Protein AF-A0A0A8Z9H0-F1 (afdb_monomer)

Sequence (59 aa):
MPHLGYLRCIVSETFRLCPVAPLLLPHESSADCKVGGYHVPRGTTLLVNVYAIHRDPAV

Structure (mmCIF, N/CA/C/O backbone):
data_AF-A0A0A8Z9H0-F1
#
_entry.id   AF-A0A0A8Z9H0-F1
#
loop_
_atom_site.group_PDB
_atom_site.id
_atom_site.type_symbol
_atom_site.label_atom_id
_atom_site.label_alt_id
_atom_site.label_comp_id
_atom_site.label_asym_id
_atom_site.label_entity_id
_atom_site.label_seq_id
_atom_site.pdbx_PDB_ins_code
_atom_site.Cartn_x
_atom_site.Cartn_y
_atom_site.Cartn_z
_atom_site.occupancy
_atom_site.B_iso_or_equiv
_atom_site.auth_seq_id
_atom_site.auth_comp_id
_atom_site.auth_asym_id
_atom_site.auth_atom_id
_atom_site.pdbx_PDB_model_num
ATOM 1 N N . MET A 1 1 ? 8.458 15.775 -15.751 1.00 61.06 1 MET A N 1
ATOM 2 C CA . MET A 1 1 ? 9.495 15.164 -16.619 1.00 61.06 1 MET A CA 1
ATOM 3 C C . MET A 1 1 ? 8.864 14.667 -17.923 1.00 61.06 1 MET A C 1
ATOM 5 O O . MET A 1 1 ? 8.737 13.463 -18.111 1.00 61.06 1 MET A O 1
ATOM 9 N N . PRO A 1 2 ? 8.419 15.570 -18.813 1.00 74.31 2 PRO A N 1
ATOM 10 C CA . PRO A 1 2 ? 7.679 15.171 -20.014 1.00 74.31 2 PRO A CA 1
ATOM 11 C C . PRO A 1 2 ? 8.529 14.399 -21.041 1.00 74.31 2 PRO A C 1
ATOM 13 O O . PRO A 1 2 ? 7.978 13.618 -21.804 1.00 74.31 2 PRO A O 1
ATOM 16 N N . HIS A 1 3 ? 9.861 14.542 -21.016 1.00 87.19 3 HIS A N 1
ATOM 17 C CA . HIS A 1 3 ? 10.767 13.921 -21.998 1.00 87.19 3 HIS A CA 1
ATOM 18 C C . HIS A 1 3 ? 11.570 12.714 -21.474 1.00 87.19 3 HIS A C 1
ATOM 20 O O . HIS A 1 3 ? 12.386 12.166 -22.204 1.00 87.19 3 HIS A O 1
ATOM 26 N N . LEU A 1 4 ? 11.356 12.276 -20.225 1.00 95.50 4 LEU A N 1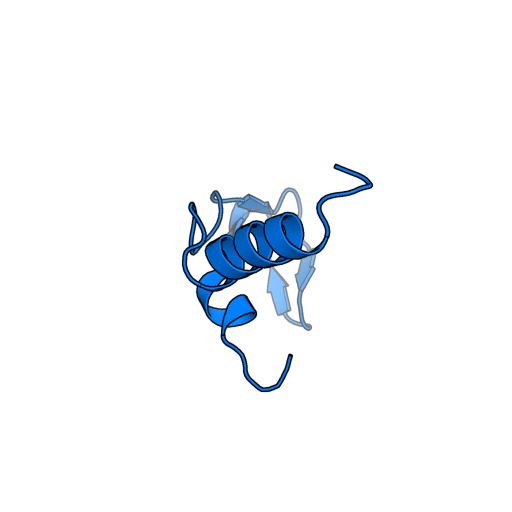
ATOM 27 C CA . LEU A 1 4 ? 12.118 11.181 -19.597 1.00 95.50 4 LEU A CA 1
ATOM 28 C C . LEU A 1 4 ? 11.192 10.039 -19.157 1.00 95.50 4 LEU A C 1
ATOM 30 O O . LEU A 1 4 ? 11.128 9.684 -17.980 1.00 95.50 4 LEU A O 1
ATOM 34 N N . GLY A 1 5 ? 10.449 9.475 -20.114 1.00 95.75 5 GLY A N 1
ATOM 35 C CA . GLY A 1 5 ? 9.470 8.414 -19.853 1.00 95.75 5 GLY A CA 1
ATOM 36 C C . GLY A 1 5 ? 10.081 7.183 -19.177 1.00 95.75 5 GLY A C 1
ATOM 37 O O . GLY A 1 5 ? 9.553 6.711 -18.176 1.00 95.75 5 GLY A O 1
ATOM 38 N N . TYR A 1 6 ? 11.241 6.725 -19.654 1.00 96.31 6 TYR A N 1
ATOM 39 C CA . TYR A 1 6 ? 11.901 5.541 -19.096 1.00 96.31 6 TYR A CA 1
ATOM 40 C C . TYR A 1 6 ? 12.382 5.751 -17.656 1.00 96.31 6 TYR A C 1
ATOM 42 O O . TYR A 1 6 ? 12.176 4.900 -16.795 1.00 96.31 6 TYR A O 1
ATOM 50 N N . LEU A 1 7 ? 12.951 6.923 -17.359 1.00 97.00 7 LEU A N 1
ATOM 51 C CA . LEU A 1 7 ? 13.362 7.259 -15.996 1.00 97.00 7 LEU A CA 1
ATOM 52 C C . LEU A 1 7 ? 12.162 7.293 -15.044 1.00 97.00 7 LEU A C 1
ATOM 54 O O . LEU A 1 7 ? 12.253 6.803 -13.923 1.00 97.00 7 LEU A O 1
ATOM 58 N N . ARG A 1 8 ? 11.012 7.803 -15.500 1.00 96.56 8 ARG A N 1
ATOM 59 C CA . ARG A 1 8 ? 9.769 7.739 -14.725 1.00 96.56 8 ARG A CA 1
ATOM 60 C C . ARG A 1 8 ? 9.359 6.289 -14.436 1.00 96.56 8 ARG A C 1
ATOM 62 O O . ARG A 1 8 ? 8.997 6.007 -13.299 1.00 96.56 8 ARG A O 1
ATOM 69 N N . CYS A 1 9 ? 9.456 5.381 -15.409 1.00 97.00 9 CYS A N 1
ATOM 70 C CA . CYS A 1 9 ? 9.188 3.954 -15.192 1.00 97.00 9 CYS A CA 1
ATOM 71 C C . CYS A 1 9 ? 10.132 3.346 -14.146 1.00 97.00 9 CYS A C 1
ATOM 73 O O . CYS A 1 9 ? 9.660 2.651 -13.252 1.00 97.00 9 CYS A O 1
ATOM 75 N N . ILE A 1 10 ? 11.433 3.659 -14.200 1.00 97.62 10 ILE A N 1
ATOM 76 C CA . ILE A 1 10 ? 12.415 3.191 -13.206 1.00 97.62 10 ILE A CA 1
ATOM 77 C C . ILE A 1 10 ? 12.034 3.657 -11.797 1.00 97.62 10 ILE A C 1
ATOM 79 O O . ILE A 1 10 ? 12.049 2.863 -10.858 1.00 97.62 10 ILE A O 1
ATOM 83 N N . VAL A 1 11 ? 11.673 4.934 -11.642 1.00 97.00 11 VAL A N 1
ATOM 84 C CA . VAL A 1 11 ? 11.260 5.489 -10.344 1.00 97.00 11 VAL A CA 1
ATOM 85 C C . VAL A 1 11 ? 10.005 4.780 -9.833 1.00 97.00 11 VAL A C 1
ATOM 87 O O . VAL A 1 11 ? 9.969 4.352 -8.681 1.00 97.00 11 VAL A O 1
ATOM 90 N N . SER A 1 12 ? 8.994 4.601 -10.686 1.00 97.06 12 SER A N 1
ATOM 91 C CA . SER A 1 12 ? 7.766 3.887 -10.322 1.00 97.06 12 SER A CA 1
ATOM 92 C C . SER A 1 12 ? 8.032 2.436 -9.914 1.00 97.06 12 SER A C 1
ATOM 94 O O . SER A 1 12 ? 7.536 2.000 -8.878 1.00 97.06 12 SER A O 1
ATOM 96 N N . GLU A 1 13 ? 8.853 1.707 -10.670 1.00 97.94 13 GLU A N 1
ATOM 97 C CA . GLU A 1 13 ? 9.162 0.303 -10.378 1.00 97.94 13 GLU A CA 1
ATOM 98 C C . GLU A 1 13 ? 10.007 0.146 -9.110 1.00 97.94 13 GLU A C 1
ATOM 100 O O . GLU A 1 13 ? 9.794 -0.775 -8.321 1.00 97.94 13 GLU A O 1
ATOM 105 N N . THR A 1 14 ? 10.896 1.108 -8.846 1.00 98.12 14 THR A N 1
ATOM 106 C CA . THR A 1 14 ? 11.635 1.180 -7.580 1.00 98.12 14 THR A CA 1
ATOM 107 C C . THR A 1 14 ? 10.679 1.261 -6.392 1.00 98.12 14 THR A C 1
ATOM 109 O O . THR A 1 14 ? 10.865 0.531 -5.425 1.00 98.12 14 THR A O 1
ATOM 112 N N . PHE A 1 15 ? 9.625 2.081 -6.457 1.00 97.69 15 PHE A N 1
ATOM 113 C CA . PHE A 1 15 ? 8.638 2.169 -5.373 1.00 97.69 15 PHE A CA 1
ATOM 114 C C . PHE A 1 15 ? 7.673 0.979 -5.318 1.00 97.69 15 PHE A C 1
ATOM 116 O O . PHE A 1 15 ? 7.193 0.641 -4.234 1.00 97.69 15 PHE A O 1
ATOM 123 N N . ARG A 1 16 ? 7.405 0.313 -6.450 1.00 97.69 16 ARG A N 1
ATOM 124 C CA . ARG A 1 16 ? 6.643 -0.943 -6.463 1.00 97.69 16 ARG A CA 1
ATOM 125 C C . ARG A 1 16 ? 7.392 -2.028 -5.6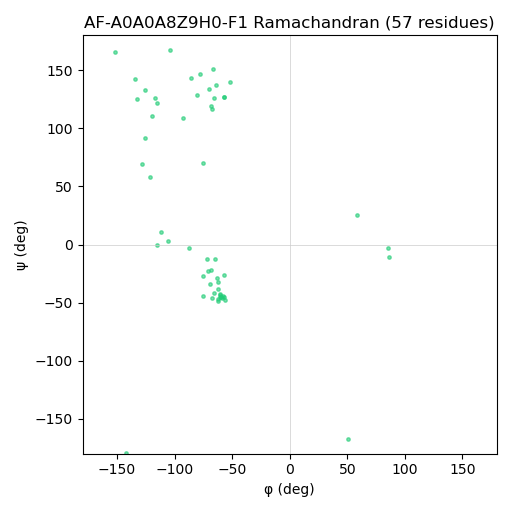82 1.00 97.69 16 ARG A C 1
ATOM 127 O O . ARG A 1 16 ? 6.833 -2.661 -4.788 1.00 97.69 16 ARG A O 1
ATOM 134 N N . LEU A 1 17 ? 8.684 -2.195 -5.970 1.00 97.50 17 LEU A N 1
ATOM 135 C CA . LEU A 1 17 ? 9.537 -3.196 -5.329 1.00 97.50 17 LEU A CA 1
ATOM 136 C C . LEU A 1 17 ? 9.943 -2.800 -3.904 1.00 97.50 17 LEU A C 1
ATOM 138 O O . LEU A 1 17 ? 9.861 -3.626 -2.995 1.00 97.50 17 LEU A O 1
ATOM 142 N N . CYS A 1 18 ? 10.332 -1.551 -3.681 1.00 96.69 18 CYS A N 1
ATOM 143 C CA . CYS A 1 18 ? 10.886 -1.059 -2.422 1.00 96.69 18 CYS A CA 1
ATOM 144 C C . CYS A 1 18 ? 10.131 0.196 -1.951 1.00 96.69 18 CYS A C 1
ATOM 146 O O . CYS A 1 18 ? 10.683 1.300 -1.980 1.00 96.69 18 CYS A O 1
ATOM 148 N N . PRO A 1 19 ? 8.861 0.062 -1.524 1.00 96.62 19 PRO A N 1
ATOM 149 C CA . PRO A 1 19 ? 8.127 1.187 -0.965 1.00 96.62 19 PRO A CA 1
ATOM 150 C C . PRO A 1 19 ? 8.798 1.653 0.333 1.00 96.62 19 PRO A C 1
ATOM 152 O O . PRO A 1 19 ? 9.155 0.840 1.183 1.00 96.62 19 PRO A O 1
ATOM 155 N N . VAL A 1 20 ? 8.925 2.970 0.511 1.00 97.06 20 VAL A N 1
ATOM 156 C CA . VAL A 1 20 ? 9.554 3.577 1.703 1.00 97.06 20 VAL A CA 1
ATOM 157 C C . VAL A 1 20 ? 8.790 3.229 2.986 1.00 97.06 20 VAL A C 1
ATOM 159 O O . VAL A 1 20 ? 9.395 3.066 4.041 1.00 97.06 20 VAL A O 1
ATOM 162 N N . ALA A 1 21 ? 7.467 3.071 2.887 1.00 97.19 21 ALA A N 1
ATOM 163 C CA . ALA A 1 21 ? 6.596 2.648 3.979 1.00 97.19 21 ALA A CA 1
ATOM 164 C C . ALA A 1 21 ? 5.769 1.419 3.545 1.00 97.19 21 ALA A C 1
ATOM 166 O O . ALA A 1 21 ? 4.686 1.585 2.984 1.00 97.19 21 ALA A O 1
ATOM 167 N N . PRO A 1 22 ? 6.251 0.183 3.790 1.00 96.88 22 PRO A N 1
ATOM 168 C CA . PRO A 1 22 ? 5.584 -1.058 3.371 1.00 96.88 22 PRO A CA 1
ATOM 169 C C . PRO A 1 22 ? 4.149 -1.245 3.887 1.00 96.88 22 PRO A C 1
ATOM 171 O O . PRO A 1 22 ? 3.360 -1.933 3.240 1.00 96.88 22 PRO A O 1
ATOM 174 N N . LEU A 1 23 ? 3.818 -0.632 5.032 1.00 97.88 23 LEU A N 1
ATOM 175 C CA . LEU A 1 23 ? 2.479 -0.629 5.639 1.00 97.88 23 LEU A CA 1
ATOM 176 C C . LEU A 1 23 ? 1.795 0.757 5.613 1.00 97.88 23 LEU A C 1
ATOM 178 O O . LEU A 1 23 ? 0.775 0.956 6.275 1.00 97.88 23 LEU A O 1
ATOM 182 N N . LEU A 1 24 ? 2.370 1.712 4.866 1.00 97.50 24 LEU A N 1
ATOM 183 C CA . LEU A 1 24 ? 2.083 3.148 4.962 1.00 97.50 24 LEU A CA 1
ATOM 184 C C . LEU A 1 24 ? 2.173 3.667 6.411 1.00 97.50 24 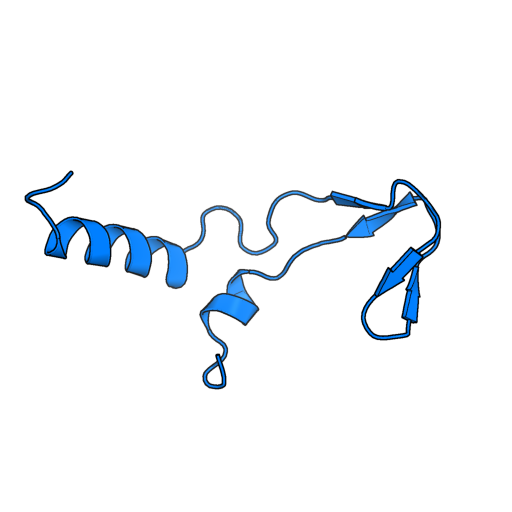LEU A C 1
ATOM 186 O O . LEU A 1 24 ? 2.752 3.023 7.288 1.00 97.50 24 LEU A O 1
ATOM 190 N N . LEU A 1 25 ? 1.683 4.883 6.648 1.00 97.62 25 LEU A N 1
ATOM 191 C CA . LEU A 1 25 ? 1.517 5.39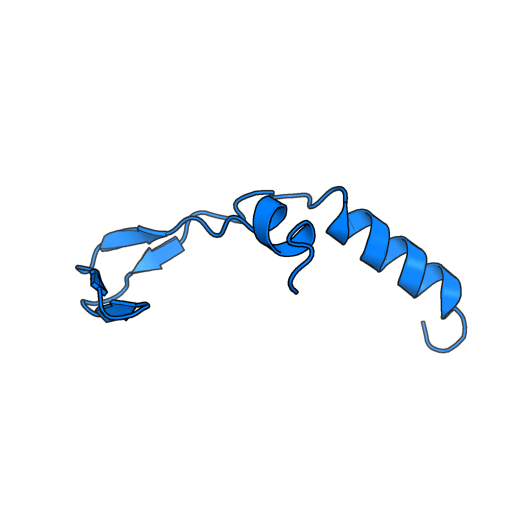6 8.002 1.00 97.62 25 LEU A CA 1
ATOM 192 C C . LEU A 1 25 ? 0.256 4.784 8.625 1.00 97.62 25 LEU A C 1
ATOM 194 O O . LEU A 1 25 ? -0.716 4.557 7.903 1.00 97.62 25 LEU A O 1
ATOM 198 N N . PRO A 1 26 ? 0.235 4.541 9.946 1.00 97.56 26 PRO A N 1
ATOM 199 C CA . PRO A 1 26 ? -0.987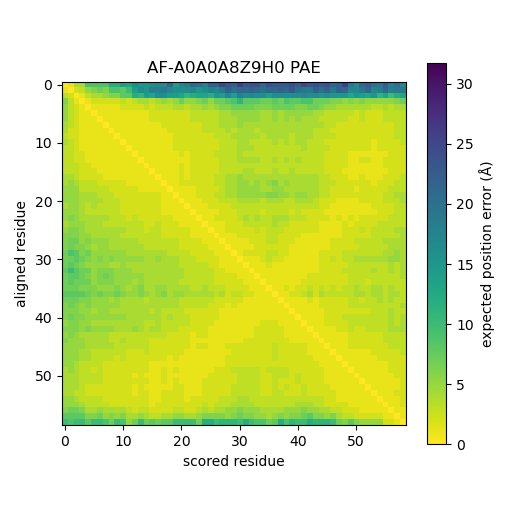 4.147 10.624 1.00 97.56 26 PRO A CA 1
ATOM 200 C C . PRO A 1 26 ? -2.086 5.188 10.413 1.00 97.56 26 PRO A C 1
ATOM 202 O O . PRO A 1 26 ? -1.897 6.377 10.674 1.00 97.56 26 PRO A O 1
ATOM 205 N N . HIS A 1 27 ? -3.238 4.721 9.948 1.00 97.00 27 HIS A N 1
ATOM 206 C CA . HIS A 1 27 ? -4.469 5.494 9.890 1.00 97.00 27 HIS A CA 1
ATOM 207 C C . HIS A 1 27 ? -5.409 5.052 11.010 1.00 97.00 27 HIS A C 1
ATOM 209 O O . HIS A 1 27 ? -5.220 4.005 11.627 1.00 97.00 27 HIS A O 1
ATOM 215 N N . GLU A 1 28 ? -6.455 5.831 11.251 1.00 98.00 28 GLU A N 1
ATOM 216 C CA . GLU A 1 28 ? -7.503 5.498 12.209 1.00 98.00 28 GLU A CA 1
ATOM 217 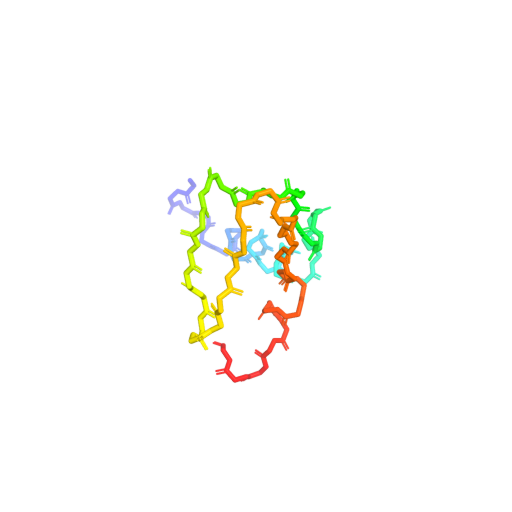C C . GLU A 1 28 ? -8.873 5.772 11.586 1.00 98.00 28 GLU A C 1
ATOM 219 O O . GLU A 1 28 ? -9.057 6.742 10.846 1.00 98.00 28 GLU A O 1
ATOM 224 N N . SER A 1 29 ? -9.841 4.906 11.875 1.00 98.06 29 SER A N 1
ATOM 225 C CA . SER A 1 29 ? -11.241 5.137 11.510 1.00 98.06 29 SER A CA 1
ATOM 226 C C . SER A 1 29 ? -11.820 6.312 12.303 1.00 98.06 29 SER A C 1
ATOM 228 O O . SER A 1 29 ? -11.966 6.268 13.524 1.00 98.06 29 SER A O 1
ATOM 230 N N . SER A 1 30 ? -12.199 7.376 11.596 1.00 98.06 30 SER A N 1
ATOM 231 C CA . SER A 1 30 ? -12.771 8.582 12.206 1.00 98.06 30 SER A CA 1
ATOM 232 C C . SER A 1 30 ? -14.191 8.376 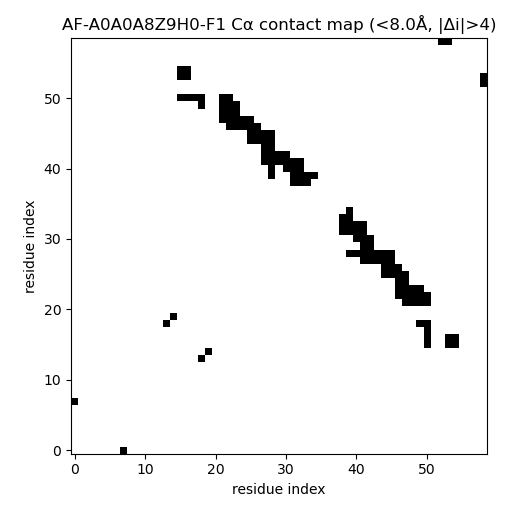12.752 1.00 98.06 30 SER A C 1
ATOM 234 O O . SER A 1 30 ? -14.616 9.102 13.656 1.00 98.06 30 SER A O 1
ATOM 236 N N . ALA A 1 31 ? -14.903 7.374 12.232 1.00 98.19 31 ALA A N 1
ATOM 237 C CA . ALA A 1 31 ? -16.246 6.963 12.621 1.00 98.19 31 ALA A CA 1
ATOM 238 C C . ALA A 1 31 ? -16.447 5.462 12.362 1.00 98.19 31 ALA A C 1
ATOM 240 O O . ALA A 1 31 ? -15.678 4.847 11.619 1.00 98.19 31 ALA A O 1
ATOM 241 N N . ASP A 1 32 ? -17.513 4.908 12.937 1.00 98.38 32 ASP A N 1
ATOM 242 C CA . ASP A 1 32 ? -17.984 3.559 12.638 1.00 98.38 32 ASP A CA 1
ATOM 243 C C . ASP A 1 32 ? -18.267 3.422 11.136 1.00 98.38 32 ASP A C 1
ATOM 245 O O . ASP A 1 32 ? -19.015 4.213 10.554 1.00 98.38 32 ASP A O 1
ATOM 249 N N . CYS A 1 33 ? -17.680 2.416 10.490 1.00 97.69 33 CYS A N 1
ATOM 250 C CA . CYS A 1 33 ? -17.826 2.213 9.054 1.00 97.69 33 CYS A CA 1
ATOM 251 C C . CYS A 1 33 ? -17.922 0.729 8.675 1.00 97.69 33 CYS A C 1
ATOM 253 O O . CYS A 1 33 ? -17.951 -0.169 9.527 1.00 97.69 33 CYS A O 1
ATOM 255 N N . LYS A 1 34 ? -18.052 0.467 7.370 1.00 97.88 34 LYS A N 1
ATOM 256 C CA . LYS A 1 34 ? -17.988 -0.880 6.803 1.00 97.88 34 LYS A CA 1
ATOM 257 C C . LYS A 1 34 ? -16.936 -0.941 5.704 1.00 97.88 34 LYS A C 1
ATOM 259 O O . LYS A 1 34 ? -16.939 -0.097 4.813 1.00 97.88 34 LYS A O 1
ATOM 264 N N . VAL A 1 35 ? -16.085 -1.963 5.738 1.00 96.38 35 VAL A N 1
ATOM 265 C CA . VAL A 1 35 ? -15.031 -2.209 4.742 1.00 96.38 35 VAL A CA 1
ATOM 266 C C . VAL A 1 35 ? -15.092 -3.675 4.331 1.00 96.38 35 VAL A C 1
ATOM 268 O O . VAL A 1 35 ? -15.082 -4.550 5.189 1.00 96.38 35 VAL A O 1
ATOM 271 N N . GLY A 1 36 ? -15.218 -3.964 3.033 1.00 94.62 36 GLY A N 1
ATOM 272 C CA . GLY A 1 36 ? -15.315 -5.348 2.540 1.00 94.62 36 GLY A CA 1
ATOM 273 C C . GLY A 1 36 ? -16.486 -6.152 3.127 1.00 94.62 36 GLY A C 1
ATOM 274 O O . GLY A 1 36 ? -16.403 -7.368 3.227 1.00 94.62 36 GLY A O 1
ATOM 275 N N . GLY A 1 37 ? -17.554 -5.479 3.573 1.00 96.94 37 GLY A N 1
ATOM 276 C CA . GLY A 1 37 ? -18.689 -6.102 4.270 1.00 96.94 37 GLY A CA 1
ATOM 277 C C . GLY A 1 37 ? -18.518 -6.249 5.788 1.00 96.94 37 GLY A C 1
ATOM 278 O O . GLY A 1 37 ? -19.505 -6.490 6.481 1.00 96.94 37 GLY A O 1
ATOM 279 N N . TYR A 1 38 ? -17.318 -6.024 6.325 1.00 97.75 38 TYR A N 1
ATOM 280 C CA . TYR A 1 38 ? -17.032 -6.076 7.759 1.00 97.75 38 TYR A CA 1
ATOM 281 C C . TYR A 1 38 ? -17.337 -4.748 8.438 1.00 97.75 38 TYR A C 1
ATOM 283 O O . TYR A 1 38 ? -17.087 -3.688 7.869 1.00 97.75 38 TYR A O 1
ATOM 291 N N . HIS A 1 39 ? -17.850 -4.800 9.665 1.00 98.25 39 HIS A N 1
ATOM 292 C CA . HIS A 1 39 ? -18.021 -3.616 10.499 1.00 98.25 39 HIS A CA 1
ATOM 293 C C . HIS A 1 39 ? -16.697 -3.240 11.173 1.00 98.25 39 HIS A C 1
ATOM 295 O O . HIS A 1 39 ? -16.060 -4.086 11.797 1.00 98.25 39 HIS A O 1
ATOM 301 N N . VAL A 1 40 ? -16.303 -1.974 11.047 1.00 98.25 40 VAL A N 1
ATOM 302 C CA . VAL A 1 40 ? -15.083 -1.412 11.630 1.00 98.25 40 VAL A CA 1
ATOM 303 C C . VAL A 1 40 ? -15.494 -0.290 12.588 1.00 98.25 40 VAL A C 1
ATOM 305 O O . VAL A 1 40 ? -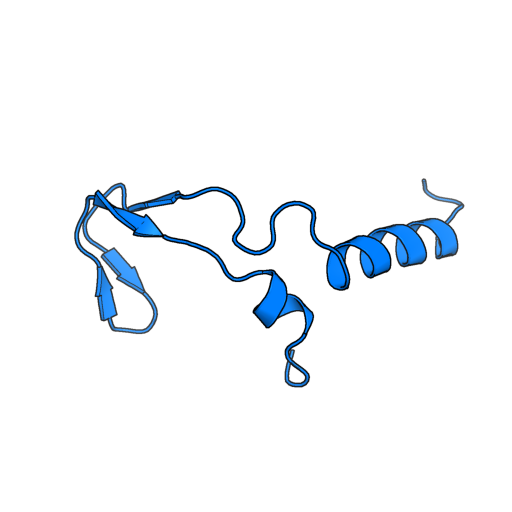15.993 0.736 12.121 1.00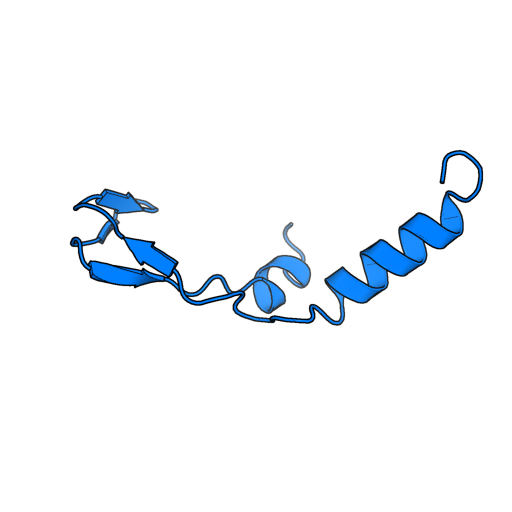 98.25 40 VAL A O 1
ATOM 308 N N . PRO A 1 41 ? -15.330 -0.468 13.909 1.00 98.50 41 PRO A N 1
ATOM 309 C CA . PRO A 1 41 ? -15.646 0.568 14.889 1.00 98.50 41 PRO A CA 1
ATOM 310 C C . PRO A 1 41 ? -14.711 1.775 14.777 1.00 98.50 41 PRO A C 1
ATOM 312 O O . PRO A 1 41 ? -13.536 1.613 14.441 1.00 98.50 41 PRO A O 1
ATOM 315 N N . ARG A 1 42 ? -15.200 2.960 15.146 1.00 98.44 42 ARG A N 1
ATOM 316 C CA . ARG A 1 42 ? -14.410 4.185 15.312 1.00 98.44 42 ARG A CA 1
ATOM 317 C C . ARG A 1 42 ? -13.201 3.942 16.216 1.00 98.44 42 ARG A C 1
ATOM 319 O O . ARG A 1 42 ? -13.315 3.289 17.250 1.00 98.44 42 ARG A O 1
ATOM 326 N N . GLY A 1 43 ? -12.060 4.529 15.864 1.00 98.25 43 GLY A N 1
ATOM 327 C CA . GLY A 1 43 ? -10.812 4.384 16.615 1.00 98.25 43 GLY A CA 1
ATOM 328 C C . GLY A 1 43 ? -10.004 3.136 16.245 1.00 98.25 43 GLY A C 1
ATOM 329 O O . GLY A 1 43 ? -8.905 2.940 16.752 1.00 98.25 43 GLY A O 1
ATOM 330 N N . THR A 1 44 ? -10.505 2.284 15.344 1.00 98.44 44 THR A N 1
ATOM 331 C CA . THR A 1 44 ? -9.733 1.143 14.833 1.00 98.44 44 THR A CA 1
ATOM 332 C C . THR A 1 44 ? -8.539 1.637 14.018 1.00 98.44 44 THR A C 1
ATOM 334 O O . THR A 1 44 ? -8.725 2.393 13.058 1.00 98.44 44 THR A O 1
ATOM 337 N N . THR A 1 45 ? -7.334 1.175 14.367 1.00 98.25 45 THR A N 1
ATOM 338 C CA . THR A 1 45 ? -6.105 1.412 13.597 1.00 98.25 45 THR A CA 1
ATOM 339 C C . THR A 1 45 ? -6.123 0.638 12.281 1.00 98.25 45 THR A C 1
ATOM 341 O O . THR A 1 45 ? -6.407 -0.559 12.251 1.00 98.25 45 THR A O 1
ATOM 344 N N . LEU A 1 46 ? -5.768 1.312 11.192 1.00 96.88 46 LEU A N 1
ATOM 345 C CA . LEU A 1 46 ? -5.693 0.763 9.846 1.00 96.88 46 LEU A CA 1
ATOM 346 C C . LEU A 1 46 ? -4.253 0.837 9.332 1.00 96.88 46 LEU A C 1
ATOM 348 O O . LEU A 1 46 ? -3.643 1.905 9.297 1.00 96.88 46 LEU A O 1
ATOM 352 N N . LEU A 1 47 ? -3.733 -0.312 8.902 1.00 97.94 47 LEU A N 1
ATOM 353 C CA . LEU A 1 47 ? -2.427 -0.459 8.262 1.00 97.94 47 LEU A CA 1
ATOM 354 C C . LEU A 1 47 ? -2.642 -0.939 6.825 1.00 97.94 47 LEU A C 1
ATOM 356 O O . LEU A 1 47 ? -3.249 -1.988 6.608 1.00 97.94 47 LEU A O 1
ATOM 360 N N . VAL A 1 48 ? -2.155 -0.186 5.838 1.00 97.50 48 VAL A N 1
ATOM 361 C CA . VAL A 1 48 ? -2.307 -0.550 4.422 1.00 97.50 48 VAL A CA 1
ATOM 362 C C . VAL A 1 48 ? -1.084 -1.336 3.990 1.00 97.50 48 VAL A C 1
ATOM 364 O O . VAL A 1 48 ? -0.017 -0.759 3.811 1.00 97.50 48 VAL A O 1
ATOM 367 N N . ASN A 1 49 ? -1.230 -2.641 3.762 1.00 97.44 49 ASN A N 1
ATOM 368 C CA . ASN A 1 49 ? -0.130 -3.481 3.289 1.00 97.44 49 ASN A CA 1
ATOM 369 C C . ASN A 1 49 ? 0.172 -3.251 1.797 1.00 97.44 49 ASN A C 1
ATOM 371 O O . ASN A 1 49 ? -0.086 -4.101 0.945 1.00 97.44 49 ASN A O 1
ATOM 375 N N . VAL A 1 50 ? 0.725 -2.078 1.481 1.00 97.75 50 VAL A N 1
ATOM 376 C CA . VAL A 1 50 ? 1.091 -1.692 0.116 1.00 97.75 50 VAL A CA 1
ATOM 377 C C . VAL A 1 50 ? 2.171 -2.613 -0.455 1.00 97.75 50 VAL A C 1
ATOM 379 O O . VAL A 1 50 ? 2.179 -2.869 -1.654 1.00 97.75 50 VAL A O 1
ATOM 382 N N . TYR A 1 51 ? 3.036 -3.184 0.392 1.00 97.56 51 TYR A N 1
ATOM 383 C CA . TYR A 1 51 ? 4.031 -4.170 -0.035 1.00 97.56 51 TYR A CA 1
ATOM 384 C C . TYR A 1 51 ? 3.393 -5.415 -0.657 1.00 97.56 51 TYR A C 1
ATOM 386 O O . TYR A 1 51 ? 3.858 -5.871 -1.703 1.00 97.56 51 TYR A O 1
ATOM 394 N N . ALA A 1 52 ? 2.343 -5.951 -0.023 1.00 97.69 52 ALA A N 1
ATOM 395 C CA . ALA A 1 52 ? 1.597 -7.086 -0.552 1.00 97.69 52 ALA A CA 1
ATOM 396 C C . ALA A 1 52 ? 0.833 -6.703 -1.824 1.00 97.69 52 ALA A C 1
ATOM 398 O O . ALA A 1 52 ? 0.957 -7.404 -2.820 1.00 97.69 52 ALA A O 1
ATOM 399 N N . ILE A 1 53 ? 0.133 -5.561 -1.821 1.00 97.38 53 ILE A N 1
ATOM 400 C CA . ILE A 1 53 ? -0.619 -5.071 -2.991 1.00 97.38 53 ILE A CA 1
ATOM 401 C C . ILE A 1 53 ? 0.300 -4.928 -4.210 1.00 97.38 53 ILE A C 1
ATOM 403 O O . ILE A 1 53 ? -0.008 -5.426 -5.283 1.00 97.38 53 ILE A O 1
ATOM 407 N N . HIS A 1 54 ? 1.469 -4.305 -4.049 1.00 97.50 54 HIS A N 1
ATOM 408 C CA . HIS A 1 54 ? 2.432 -4.108 -5.136 1.00 97.50 54 HIS A CA 1
ATOM 409 C C . HIS A 1 54 ? 3.044 -5.408 -5.691 1.00 97.50 54 HIS A C 1
ATOM 411 O O . HIS A 1 54 ? 3.727 -5.359 -6.717 1.00 97.50 54 HIS A O 1
ATOM 417 N N . ARG A 1 55 ? 2.871 -6.546 -5.008 1.00 96.62 55 ARG A N 1
ATOM 418 C CA . ARG A 1 55 ? 3.425 -7.862 -5.373 1.00 96.62 55 ARG A CA 1
ATOM 419 C C . ARG A 1 55 ? 2.361 -8.894 -5.724 1.00 96.62 55 ARG A C 1
ATOM 421 O O . ARG A 1 55 ? 2.729 -10.027 -6.030 1.00 96.62 55 ARG A O 1
ATOM 428 N N . ASP A 1 56 ? 1.090 -8.525 -5.657 1.00 97.69 56 ASP A N 1
ATOM 429 C CA . ASP A 1 56 ? -0.001 -9.414 -6.019 1.00 97.69 56 ASP A CA 1
ATOM 430 C C . ASP A 1 56 ? 0.035 -9.669 -7.537 1.00 97.69 56 ASP A C 1
ATOM 432 O O . ASP A 1 56 ? -0.051 -8.713 -8.300 1.00 97.69 56 ASP A O 1
ATOM 436 N N . PRO A 1 57 ? 0.201 -10.919 -8.010 1.00 96.62 57 PRO A N 1
ATOM 437 C CA . PRO A 1 57 ? 0.198 -11.218 -9.440 1.00 96.62 57 PRO A CA 1
ATOM 438 C C . PRO A 1 57 ? -1.193 -11.109 -10.086 1.00 96.62 57 PRO A C 1
ATOM 440 O O . PRO A 1 57 ? -1.289 -11.169 -11.311 1.00 96.62 57 PRO A O 1
ATOM 443 N N . ALA A 1 58 ? -2.265 -11.017 -9.292 1.00 96.56 58 ALA A N 1
ATOM 444 C CA . ALA A 1 58 ? -3.633 -10.865 -9.780 1.00 96.56 58 ALA A CA 1
ATOM 445 C C . ALA A 1 58 ? -4.043 -9.395 -10.006 1.00 96.56 58 ALA A C 1
ATOM 447 O O . ALA A 1 58 ? -5.163 -9.150 -10.463 1.00 96.56 58 ALA A O 1
ATOM 448 N N . VAL A 1 59 ? -3.160 -8.439 -9.689 1.00 84.06 59 VAL A N 1
ATOM 449 C CA . VAL A 1 59 ? -3.352 -6.984 -9.830 1.00 84.06 59 VAL A CA 1
ATOM 450 C C . VAL A 1 59 ? -2.270 -6.405 -10.734 1.00 84.06 59 VAL A C 1
ATOM 452 O O . VAL A 1 59 ? -2.631 -5.590 -11.612 1.00 84.06 59 VAL A O 1
#

Secondary structure (DSSP, 8-state):
-TT-HHHHHHHHHHHHHS-SSTT-S-EE-SS-EEETTEEE-TT-EE---HHHHTT-TT-

Radius of gyration: 16.03 Å; Cα contacts (8 Å, |Δi|>4): 64; chains: 1; bounding box: 32×26×39 Å

Organism: Arundo donax (NCBI:txid35708)

InterPro domains:
  IPR001128 Cytochrome P450 [PF00067] (2-59)
  IPR036396 Cytochrome P450 superfamily [G3DSA:1.10.630.10] (1-59)
  IPR036396 Cytochrome P450 superfamily [SSF48264] (2-59)
  IPR050651 Plant Cytochrome P450 Monooxygenase [PTHR47947] (1-59)

Foldseek 3Di:
DVPCVVVVVVVVVCCLQDPPQQFPDKDFACAFDADPNDTDHGGDIGTHRSNCVSVDPVD

Mean predicted aligned error: 3.43 Å

Nearest PDB structures (foldseek):
  6hqm-assembly1_A  TM=8.183E-01  e=8.786E-02  Amycolatopsis sp. ATCC 39116
  6hqr-assembly1_A  TM=7.873E-01  e=8.786E-02  Amycolatopsis sp. ATCC 39116
  6ycm-assembly1_A  TM=8.268E-01  e=1.007E-01  Amycolatopsis sp. ATCC 39116
  6yco-assembly1_A  TM=7.822E-01  e=1.153E-01  Amycolatopsis sp. ATCC 39116
  6hqn-assembly1_A  TM=7.894E-01  e=1.855E-01  Amycolatopsis sp. ATCC 39116

pLDDT: mean 95.98, std 5.89, range [61.06, 98.5]

Solvent-accessible surface area (backbone atoms only — not comparable to full-atom values): 3647 Å² total; per-residue (Å²): 118,95,88,44,62,67,60,50,49,52,55,52,50,48,44,45,78,57,45,94,51,46,36,54,71,82,42,62,36,91,48,70,46,71,58,97,87,40,82,43,57,51,70,42,76,42,68,49,55,50,49,57,60,56,64,43,91,91,110